Protein AF-N1JEG4-F1 (afdb_monomer)

Secondary structure (DSSP, 8-state):
----HHHHHHHHHHHHHTT-TTT--TTTEEEEEE--TTS-TT--EEEEEE-GGGTTSTT-S--BSSEEEEE-TTS-EEEEEE-PBP---TTTSGGGSHHHHHHH--SPPP-----SS--EEEEE-TTS-EEEEESS----STTPPPHHHHHHHHHHHH-

Mean predicted aligned error: 5.11 Å

Structure (mmCIF, N/CA/C/O backbone):
data_AF-N1JEG4-F1
#
_entry.id   AF-N1JEG4-F1
#
loop_
_atom_site.group_PDB
_atom_site.id
_atom_site.type_symbol
_atom_site.label_atom_id
_atom_site.label_alt_id
_atom_site.label_comp_id
_atom_site.label_asym_id
_atom_site.label_entity_id
_atom_site.label_seq_id
_atom_site.pdbx_PDB_ins_code
_atom_site.Cartn_x
_atom_site.Cartn_y
_atom_site.Cartn_z
_atom_site.occupancy
_atom_site.B_iso_or_equiv
_atom_site.auth_seq_id
_atom_site.auth_comp_id
_atom_site.auth_asym_id
_atom_site.auth_atom_id
_atom_site.pdbx_PDB_model_num
ATOM 1 N N . MET A 1 1 ? -13.070 -2.923 -12.403 1.00 66.94 1 MET A N 1
ATOM 2 C CA . MET A 1 1 ? -13.193 -1.460 -12.571 1.00 66.94 1 MET A CA 1
ATOM 3 C C . MET A 1 1 ? -11.862 -0.989 -13.122 1.00 66.94 1 MET A C 1
ATOM 5 O O . MET A 1 1 ? -10.851 -1.375 -12.554 1.00 66.94 1 MET A O 1
ATOM 9 N N . THR A 1 2 ? -11.846 -0.298 -14.258 1.00 85.56 2 THR A N 1
ATOM 10 C CA . THR A 1 2 ? -10.615 0.284 -14.815 1.00 85.56 2 THR A CA 1
ATOM 11 C C . THR A 1 2 ? -10.209 1.497 -13.988 1.00 85.56 2 THR A C 1
ATOM 13 O O . THR A 1 2 ? -11.079 2.177 -13.443 1.00 85.56 2 THR A O 1
ATOM 16 N N . GLU A 1 3 ? -8.911 1.768 -13.877 1.00 87.19 3 GLU A N 1
ATOM 17 C CA . GLU A 1 3 ? -8.443 2.981 -13.208 1.00 87.19 3 GLU A CA 1
ATOM 18 C C . GLU A 1 3 ? -8.956 4.228 -13.937 1.00 87.19 3 GLU A C 1
ATOM 20 O O . GLU A 1 3 ? -8.891 4.323 -15.163 1.00 87.19 3 GLU A O 1
ATOM 25 N N . ASN A 1 4 ? -9.478 5.189 -13.175 1.00 94.12 4 ASN A N 1
ATOM 26 C CA . ASN A 1 4 ? -9.863 6.488 -13.704 1.00 94.12 4 ASN A CA 1
ATOM 27 C C . ASN A 1 4 ? -8.639 7.411 -13.690 1.00 94.12 4 ASN A C 1
ATOM 29 O O . ASN A 1 4 ? -8.191 7.846 -12.627 1.00 94.12 4 ASN A O 1
ATOM 33 N N . THR A 1 5 ? -8.116 7.734 -14.871 1.00 92.25 5 THR A N 1
ATOM 34 C CA . THR A 1 5 ? -6.899 8.541 -15.033 1.00 92.25 5 THR A CA 1
ATOM 35 C C . THR A 1 5 ? -6.985 9.903 -14.338 1.00 92.25 5 THR A C 1
ATOM 37 O O . THR A 1 5 ? -5.987 10.375 -13.796 1.00 92.25 5 THR A O 1
ATOM 40 N N . ASP A 1 6 ? -8.159 10.541 -14.300 1.00 94.62 6 ASP A N 1
ATOM 41 C CA . ASP A 1 6 ? -8.324 11.844 -13.645 1.00 94.62 6 ASP A CA 1
ATOM 42 C C . ASP A 1 6 ? -8.262 11.727 -12.120 1.00 94.62 6 ASP A C 1
ATOM 44 O O . ASP A 1 6 ? -7.645 12.562 -11.454 1.00 94.62 6 ASP A O 1
ATOM 48 N N . GLU A 1 7 ? -8.846 10.670 -11.555 1.00 95.75 7 GLU A N 1
ATOM 49 C CA . GLU A 1 7 ? -8.778 10.392 -10.118 1.00 95.75 7 GLU A CA 1
ATOM 50 C C . GLU A 1 7 ? -7.355 10.039 -9.686 1.00 95.75 7 GLU A C 1
ATOM 52 O O . GLU A 1 7 ? -6.872 10.579 -8.689 1.00 95.75 7 GLU A O 1
ATOM 57 N N . VAL A 1 8 ? -6.654 9.203 -10.459 1.00 96.56 8 VAL A N 1
ATOM 58 C CA . VAL A 1 8 ? -5.262 8.823 -10.174 1.00 96.56 8 VAL A CA 1
ATOM 59 C C . VAL A 1 8 ? -4.332 10.029 -10.296 1.00 96.56 8 VAL A C 1
ATOM 61 O O . VAL A 1 8 ? -3.494 10.252 -9.421 1.00 96.56 8 VAL A O 1
ATOM 64 N N . ARG A 1 9 ? -4.528 10.885 -11.305 1.00 95.88 9 ARG A N 1
ATOM 65 C CA . ARG A 1 9 ? -3.789 12.149 -11.432 1.00 95.88 9 ARG A CA 1
ATOM 66 C C . ARG A 1 9 ? -4.055 13.083 -10.250 1.00 95.88 9 ARG A C 1
ATOM 68 O O . ARG A 1 9 ? -3.133 13.715 -9.737 1.00 95.88 9 ARG A O 1
ATOM 75 N N . ASN A 1 10 ? -5.304 13.187 -9.796 1.00 95.81 10 ASN A N 1
ATOM 76 C CA . ASN A 1 10 ? -5.648 13.986 -8.618 1.00 95.81 10 ASN A CA 1
ATOM 77 C C . ASN A 1 10 ? -5.039 13.407 -7.334 1.00 95.81 10 ASN A C 1
ATOM 79 O O . ASN A 1 10 ? -4.563 14.169 -6.491 1.00 95.81 10 ASN A O 1
ATOM 83 N N . LEU A 1 11 ? -5.000 12.081 -7.193 1.00 95.56 11 LEU A N 1
ATOM 84 C CA . LEU A 1 11 ? -4.297 11.406 -6.107 1.00 95.56 11 LEU A CA 1
ATOM 85 C C . LEU A 1 11 ? -2.799 11.729 -6.139 1.00 95.56 11 LEU A C 1
ATOM 87 O O . LEU A 1 11 ? -2.268 12.172 -5.124 1.00 95.56 11 LEU A O 1
ATOM 91 N N . ALA A 1 12 ? -2.144 11.574 -7.292 1.00 95.31 12 ALA A N 1
ATOM 92 C CA . ALA A 1 12 ? -0.729 11.891 -7.469 1.00 95.31 12 ALA A CA 1
ATOM 93 C C . ALA A 1 12 ? -0.433 13.346 -7.081 1.00 95.31 12 ALA A C 1
ATOM 95 O O . ALA A 1 12 ? 0.444 13.591 -6.259 1.00 95.31 12 ALA A O 1
ATOM 96 N N . LYS A 1 13 ? -1.239 14.311 -7.547 1.00 93.38 13 LYS A N 1
ATOM 97 C CA . LYS A 1 13 ? -1.122 15.722 -7.135 1.00 93.38 13 LYS A CA 1
ATOM 98 C C . LYS A 1 13 ? -1.240 15.909 -5.622 1.00 93.38 13 LYS A C 1
ATOM 100 O O . LYS A 1 13 ? -0.467 16.665 -5.043 1.00 93.38 13 LYS A O 1
ATOM 105 N N . ARG A 1 14 ? -2.198 15.241 -4.971 1.00 92.31 14 ARG A N 1
ATOM 106 C CA . ARG A 1 14 ? -2.386 15.332 -3.513 1.00 92.31 14 ARG A CA 1
ATOM 107 C C . ARG A 1 14 ? -1.231 14.699 -2.740 1.00 92.31 14 ARG A C 1
ATOM 109 O O . ARG A 1 14 ? -0.879 15.221 -1.690 1.00 92.31 14 ARG A O 1
ATOM 116 N N . LEU A 1 15 ? -0.658 13.604 -3.239 1.00 92.50 15 LEU A N 1
ATOM 117 C CA . LEU A 1 15 ? 0.531 12.970 -2.667 1.00 92.50 15 LEU A CA 1
ATOM 118 C C . LEU A 1 15 ? 1.758 13.871 -2.824 1.00 92.50 15 LEU A C 1
ATOM 120 O O . LEU A 1 15 ? 2.432 14.148 -1.838 1.00 92.50 15 LEU A O 1
ATOM 124 N N . GLU A 1 16 ? 1.997 14.417 -4.012 1.00 90.62 16 GLU A N 1
ATOM 125 C CA . GLU A 1 16 ? 3.093 15.359 -4.265 1.00 90.62 16 GLU A CA 1
ATOM 126 C C . GLU A 1 16 ? 2.962 16.639 -3.431 1.00 90.62 16 GLU A C 1
ATOM 128 O O . GLU A 1 16 ? 3.952 17.121 -2.891 1.00 90.62 16 GLU A O 1
ATOM 133 N N . ALA A 1 17 ? 1.744 17.144 -3.214 1.00 88.25 17 ALA A N 1
ATOM 134 C CA . ALA A 1 17 ? 1.514 18.290 -2.331 1.00 88.25 17 ALA A CA 1
ATOM 135 C C . ALA A 1 17 ? 1.933 18.027 -0.872 1.00 88.25 17 ALA A C 1
ATOM 137 O O . ALA A 1 17 ? 2.262 18.967 -0.155 1.00 88.25 17 ALA A O 1
ATOM 138 N N . THR A 1 18 ? 1.974 16.765 -0.420 1.00 83.56 18 THR A N 1
ATOM 139 C CA . THR A 1 18 ? 2.528 16.434 0.909 1.00 83.56 18 THR A CA 1
ATOM 140 C C . THR A 1 18 ? 4.049 16.585 0.984 1.00 83.56 18 THR A C 1
ATOM 142 O O . THR A 1 18 ? 4.597 16.593 2.083 1.00 83.56 18 THR A O 1
ATOM 145 N N . GLN A 1 19 ? 4.723 16.699 -0.166 1.00 82.50 19 GLN A N 1
ATOM 146 C CA . GLN A 1 19 ? 6.174 16.845 -0.287 1.00 82.50 19 GLN A CA 1
ATOM 147 C C . GLN A 1 19 ? 6.626 18.317 -0.411 1.00 82.50 19 GLN A C 1
ATOM 149 O O . GLN A 1 19 ? 7.825 18.582 -0.421 1.00 82.50 19 GLN A O 1
ATOM 154 N N . ASP A 1 20 ? 5.702 19.281 -0.523 1.00 75.69 20 ASP A N 1
ATOM 155 C CA . ASP A 1 20 ? 6.017 20.703 -0.743 1.00 75.69 20 ASP A CA 1
ATOM 156 C C . ASP A 1 20 ? 6.675 21.348 0.482 1.00 75.69 20 ASP A C 1
ATOM 158 O O . ASP A 1 20 ? 6.027 21.489 1.512 1.00 75.69 20 ASP A O 1
ATOM 162 N N . PHE A 1 21 ? 7.927 21.804 0.355 1.00 59.16 21 PHE A N 1
ATOM 163 C CA . PHE A 1 21 ? 8.771 22.379 1.414 1.00 59.16 21 PHE A CA 1
ATOM 164 C C . PHE A 1 21 ? 8.129 23.478 2.278 1.00 59.16 21 PHE A C 1
ATOM 166 O O . PHE A 1 21 ? 8.533 23.630 3.430 1.00 59.16 21 PHE A O 1
ATOM 173 N N . GLN A 1 22 ? 7.143 24.232 1.776 1.00 57.75 22 GLN A N 1
ATOM 174 C CA . GLN A 1 22 ? 6.442 25.252 2.579 1.00 57.75 22 GLN A CA 1
ATOM 175 C C . GLN A 1 22 ? 5.465 24.654 3.604 1.00 57.75 22 GLN A C 1
ATOM 177 O O . GLN A 1 22 ? 5.214 25.262 4.644 1.00 57.75 22 GLN A O 1
ATOM 182 N N . TYR A 1 23 ? 4.951 23.454 3.332 1.00 54.62 23 TYR A N 1
ATOM 183 C CA . TYR A 1 23 ? 4.044 22.685 4.193 1.00 54.62 23 TYR A CA 1
ATOM 184 C C . TYR A 1 23 ? 4.581 21.272 4.473 1.00 54.62 23 TYR A C 1
ATOM 186 O O . TYR A 1 23 ? 3.860 20.415 4.993 1.00 54.62 23 TYR A O 1
ATOM 194 N N . TYR A 1 24 ? 5.849 21.034 4.122 1.00 48.97 24 TYR A N 1
ATOM 195 C CA . TYR A 1 24 ? 6.510 19.745 4.184 1.00 48.97 24 TYR A CA 1
ATOM 196 C C . TYR A 1 24 ? 6.720 19.414 5.637 1.00 48.97 24 TYR A C 1
ATOM 198 O O . TYR A 1 24 ? 7.634 19.910 6.296 1.00 48.97 24 TYR A O 1
ATOM 206 N N . ASN A 1 25 ? 5.848 18.552 6.130 1.00 56.09 25 ASN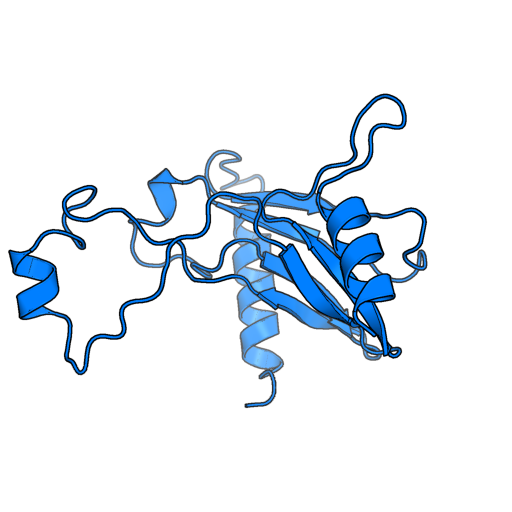 A N 1
ATOM 207 C CA . ASN A 1 25 ? 6.136 17.817 7.327 1.00 56.09 25 ASN A CA 1
ATOM 208 C C . ASN A 1 25 ? 6.571 16.410 6.892 1.00 56.09 25 ASN A C 1
ATOM 210 O O . ASN A 1 25 ? 5.696 15.609 6.547 1.00 56.09 25 ASN A O 1
ATOM 214 N N . PRO A 1 26 ? 7.882 16.090 6.888 1.00 52.56 26 PRO A N 1
ATOM 215 C CA . PRO A 1 26 ? 8.367 14.736 6.607 1.00 52.56 26 PRO A CA 1
ATOM 216 C C . PRO A 1 26 ? 7.778 13.702 7.576 1.00 52.56 26 PRO A C 1
ATOM 218 O O . PRO A 1 26 ? 7.792 12.508 7.281 1.00 52.56 26 PRO A O 1
ATOM 221 N N . ASP A 1 27 ? 7.196 14.146 8.697 1.00 56.50 27 ASP A N 1
ATOM 222 C CA . ASP A 1 27 ? 6.441 13.273 9.582 1.00 56.50 27 ASP A CA 1
ATOM 223 C C . ASP A 1 27 ? 5.103 12.808 8.987 1.00 56.50 27 ASP A C 1
ATOM 225 O O . ASP A 1 27 ? 4.527 11.843 9.472 1.00 56.50 27 ASP A O 1
ATOM 229 N N . ASN A 1 28 ? 4.569 13.438 7.942 1.00 76.31 28 ASN A N 1
ATOM 230 C CA . ASN A 1 28 ? 3.229 13.115 7.449 1.00 76.31 28 ASN A CA 1
ATOM 231 C C . ASN A 1 28 ? 3.241 11.987 6.414 1.00 76.31 28 ASN A C 1
ATOM 233 O O . ASN A 1 28 ? 2.510 11.009 6.579 1.00 76.31 28 ASN A O 1
ATOM 237 N N . CYS A 1 29 ? 4.044 12.117 5.353 1.00 86.44 29 CYS A N 1
ATOM 238 C CA . CYS A 1 29 ? 4.066 11.195 4.216 1.00 86.44 29 CYS A CA 1
ATOM 239 C C . CYS A 1 29 ? 5.477 11.072 3.631 1.00 86.44 29 CYS A C 1
ATOM 241 O O . CYS A 1 29 ? 6.064 12.053 3.181 1.00 86.44 29 CYS A O 1
ATOM 243 N N . MET A 1 30 ? 6.006 9.855 3.612 1.00 88.56 30 MET A N 1
ATOM 244 C CA . MET A 1 30 ? 7.299 9.512 3.041 1.00 88.56 30 MET A CA 1
ATOM 245 C C . MET A 1 30 ? 7.127 9.060 1.590 1.00 88.56 30 MET A C 1
ATOM 247 O O . MET A 1 30 ? 6.350 8.138 1.320 1.00 88.56 30 MET A O 1
ATOM 251 N N . ARG A 1 31 ? 7.901 9.669 0.686 1.00 92.06 31 ARG A N 1
ATOM 252 C CA . ARG A 1 31 ? 8.126 9.178 -0.677 1.00 92.06 31 ARG A CA 1
ATOM 253 C C . ARG A 1 31 ? 9.516 8.558 -0.779 1.00 92.06 31 ARG A C 1
ATOM 255 O O . ARG A 1 31 ? 10.504 9.177 -0.391 1.00 92.06 31 ARG A O 1
ATOM 262 N N . THR A 1 32 ? 9.610 7.360 -1.338 1.00 91.12 32 THR A N 1
ATOM 263 C CA . THR A 1 32 ? 10.889 6.687 -1.599 1.00 91.12 32 THR A CA 1
ATOM 264 C C . THR A 1 32 ? 10.906 6.157 -3.021 1.00 91.12 32 THR A C 1
ATOM 266 O O . THR A 1 32 ? 9.965 5.487 -3.440 1.00 91.12 32 THR A O 1
ATOM 269 N N . ASP A 1 33 ? 11.972 6.433 -3.769 1.00 91.12 33 ASP A N 1
ATOM 270 C CA . ASP A 1 33 ? 12.146 5.840 -5.093 1.00 91.12 33 ASP A CA 1
ATOM 271 C C . ASP A 1 33 ? 12.339 4.331 -4.955 1.00 91.12 33 ASP A C 1
ATOM 273 O O . ASP A 1 33 ? 13.246 3.855 -4.268 1.00 91.12 33 ASP A O 1
ATOM 277 N N . TYR A 1 34 ? 11.477 3.572 -5.620 1.00 90.19 34 TYR A N 1
ATOM 278 C CA . TYR A 1 34 ? 11.551 2.125 -5.648 1.00 90.19 34 TYR A CA 1
ATOM 279 C C . TYR A 1 34 ? 12.367 1.684 -6.862 1.00 90.19 34 TYR A C 1
ATOM 281 O O . TYR A 1 34 ? 12.020 1.976 -8.006 1.00 90.19 34 TYR A O 1
ATOM 289 N N . ARG A 1 35 ? 13.464 0.966 -6.612 1.00 84.50 35 ARG A N 1
ATOM 290 C CA . ARG A 1 35 ? 14.328 0.395 -7.651 1.00 84.50 35 ARG A CA 1
ATOM 291 C C . ARG A 1 35 ? 14.661 -1.049 -7.313 1.00 84.50 35 ARG A C 1
ATOM 293 O O . ARG A 1 35 ? 14.922 -1.359 -6.155 1.00 84.50 35 ARG A O 1
ATOM 300 N N . ARG A 1 36 ? 14.720 -1.909 -8.331 1.00 78.88 36 ARG A N 1
ATOM 301 C CA . ARG A 1 36 ? 15.249 -3.277 -8.230 1.00 78.88 36 ARG A CA 1
ATOM 302 C C . ARG A 1 36 ? 16.160 -3.588 -9.405 1.00 78.88 36 ARG A C 1
ATOM 304 O O . ARG A 1 36 ? 15.938 -3.092 -10.500 1.00 78.88 36 ARG A O 1
ATOM 311 N N . LYS A 1 37 ? 17.143 -4.468 -9.184 1.00 74.56 37 LYS A N 1
ATOM 312 C CA . LYS A 1 37 ? 18.114 -4.885 -10.213 1.00 74.56 37 LYS A CA 1
ATOM 313 C C . LYS A 1 37 ? 17.450 -5.475 -11.467 1.00 74.56 37 LYS A C 1
ATOM 315 O O . LYS A 1 37 ? 17.964 -5.285 -12.559 1.00 74.56 37 LYS A O 1
ATOM 320 N N . LYS A 1 38 ? 16.331 -6.194 -11.305 1.00 77.88 38 LYS A N 1
ATOM 321 C CA . LYS A 1 38 ? 15.579 -6.819 -12.409 1.00 77.88 38 LYS A CA 1
ATOM 322 C C . LYS A 1 38 ? 14.578 -5.877 -13.096 1.00 77.88 38 LYS A C 1
ATOM 324 O O . LYS A 1 38 ? 14.043 -6.243 -14.135 1.00 77.88 38 LYS A O 1
ATOM 329 N N . LEU A 1 39 ? 14.292 -4.704 -12.523 1.00 85.12 39 LEU A N 1
ATOM 330 C CA . LEU A 1 39 ? 13.307 -3.775 -13.075 1.00 85.12 39 LEU A CA 1
ATOM 331 C C . LEU A 1 39 ? 13.977 -2.892 -14.145 1.00 85.12 39 LEU A C 1
ATOM 333 O O . LEU A 1 39 ? 14.992 -2.266 -13.832 1.00 85.12 39 LEU A O 1
ATOM 337 N N . PRO A 1 40 ? 13.437 -2.803 -15.376 1.00 85.12 40 PRO A N 1
ATOM 338 C CA . PRO A 1 40 ? 13.988 -1.918 -16.401 1.00 85.12 40 PRO A CA 1
ATOM 339 C C . PRO A 1 40 ? 14.083 -0.457 -15.934 1.00 85.12 40 PRO A C 1
ATOM 341 O O . PRO A 1 40 ? 13.159 0.064 -15.312 1.00 85.12 40 PRO A O 1
ATOM 344 N N . GLU A 1 41 ? 15.173 0.236 -16.283 1.00 83.19 41 GLU A N 1
ATOM 345 C CA . GLU A 1 41 ? 15.457 1.599 -15.788 1.00 83.19 41 GLU A CA 1
ATOM 346 C C . GLU A 1 41 ? 14.407 2.652 -16.176 1.00 83.19 41 GLU A C 1
ATOM 348 O O . GLU A 1 41 ? 14.300 3.695 -15.528 1.00 83.19 41 GLU A O 1
ATOM 353 N N . HIS A 1 42 ? 13.633 2.401 -17.235 1.00 85.62 42 HIS A N 1
ATOM 354 C CA . HIS A 1 42 ? 12.588 3.318 -17.681 1.00 85.62 42 HIS A CA 1
ATOM 355 C C . HIS A 1 42 ? 11.363 3.319 -16.749 1.00 85.62 42 HIS A C 1
ATOM 357 O O . HIS A 1 42 ? 10.603 4.290 -16.752 1.00 85.62 42 HIS A O 1
ATOM 363 N N . PHE A 1 43 ? 11.194 2.293 -15.906 1.00 90.75 43 PHE A N 1
ATOM 364 C CA . PHE A 1 43 ? 10.164 2.282 -14.874 1.00 90.75 43 PHE A CA 1
ATOM 365 C C . PHE A 1 43 ? 10.587 3.126 -13.677 1.00 90.75 43 PHE A C 1
ATOM 367 O O . PHE A 1 43 ? 11.405 2.730 -12.846 1.00 90.75 43 PHE A O 1
ATOM 374 N N . LYS A 1 44 ? 9.972 4.302 -13.562 1.00 92.00 44 LYS A N 1
ATOM 375 C CA . LYS A 1 44 ? 10.086 5.158 -12.381 1.00 92.00 44 LYS A CA 1
ATOM 376 C C . LYS A 1 44 ? 8.914 4.871 -11.456 1.00 92.00 44 LYS A C 1
ATOM 378 O O . LYS A 1 44 ? 7.789 5.272 -11.745 1.00 92.00 44 LYS A O 1
A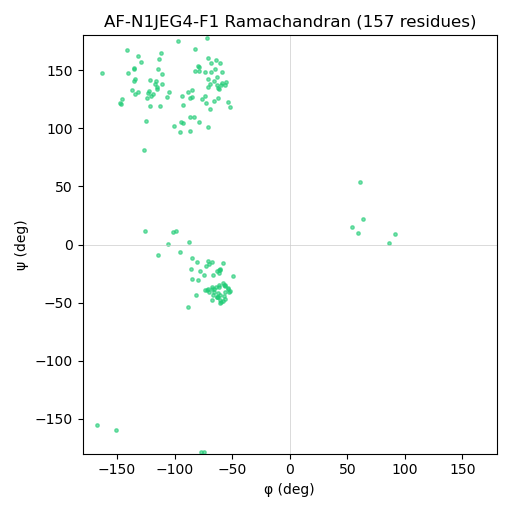TOM 383 N N . ILE A 1 45 ? 9.189 4.161 -10.366 1.00 94.88 45 ILE A N 1
ATOM 384 C CA . ILE A 1 45 ? 8.188 3.784 -9.369 1.00 94.88 45 ILE A CA 1
ATOM 385 C C . ILE A 1 45 ? 8.535 4.463 -8.047 1.00 94.88 45 ILE A C 1
ATOM 387 O O . ILE A 1 45 ? 9.689 4.461 -7.620 1.00 94.88 45 ILE A O 1
ATOM 391 N N . SER A 1 46 ? 7.532 5.023 -7.384 1.00 94.81 46 SER A N 1
ATOM 392 C CA . SER A 1 46 ? 7.668 5.646 -6.070 1.00 94.81 46 SER A CA 1
ATOM 393 C C . S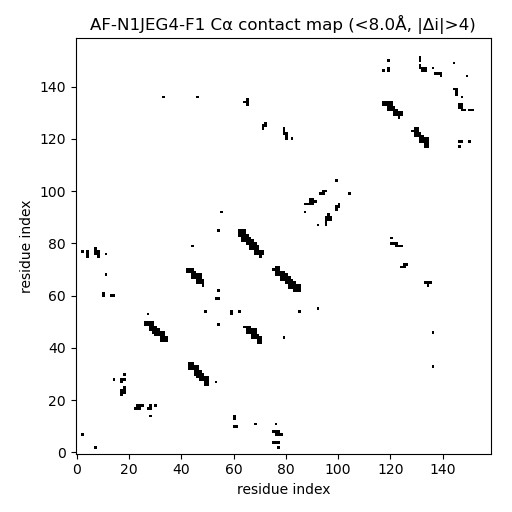ER A 1 46 ? 6.788 4.929 -5.057 1.00 94.81 46 SER A C 1
ATOM 395 O O . SER A 1 46 ? 5.593 4.729 -5.276 1.00 94.81 46 SER A O 1
ATOM 397 N N . TYR A 1 47 ? 7.389 4.564 -3.932 1.00 94.75 47 TYR A N 1
ATOM 398 C CA . TYR A 1 47 ? 6.716 4.059 -2.746 1.00 94.75 47 TYR A CA 1
ATOM 399 C C . TYR A 1 47 ? 6.235 5.220 -1.876 1.00 94.75 47 TYR A C 1
ATOM 401 O O . TYR A 1 47 ? 7.000 6.144 -1.595 1.00 94.75 47 TYR A O 1
ATOM 409 N N . TRP A 1 48 ? 4.985 5.140 -1.427 1.00 94.06 48 TRP A N 1
ATOM 410 C CA . TRP A 1 48 ? 4.338 6.144 -0.591 1.00 94.06 48 TRP A CA 1
ATOM 411 C C . TRP A 1 48 ? 3.858 5.528 0.721 1.00 94.06 48 TRP A C 1
ATOM 413 O O . TRP A 1 48 ? 3.195 4.486 0.735 1.00 94.06 48 TRP A O 1
ATOM 423 N N . LYS A 1 49 ? 4.169 6.193 1.837 1.00 91.06 49 LYS A N 1
ATOM 424 C CA . LYS A 1 49 ? 3.757 5.767 3.177 1.00 91.06 49 LYS A CA 1
ATOM 425 C C . LYS A 1 49 ? 3.476 6.962 4.081 1.00 91.06 49 LYS A C 1
ATOM 427 O O . LYS A 1 49 ? 4.374 7.751 4.347 1.00 91.06 49 LYS A O 1
ATOM 432 N N . PHE A 1 50 ? 2.286 7.013 4.673 1.00 90.81 50 PHE A N 1
ATOM 433 C CA . PHE A 1 50 ? 2.018 7.896 5.813 1.00 90.81 50 PHE A CA 1
ATOM 434 C C . PHE A 1 50 ? 2.553 7.292 7.119 1.00 90.81 50 PHE A C 1
ATOM 436 O O . PHE A 1 50 ? 2.636 6.065 7.243 1.00 90.81 50 PHE A O 1
ATOM 443 N N . GLN A 1 51 ? 2.892 8.117 8.116 1.00 87.75 51 GLN A N 1
ATOM 444 C CA . GLN A 1 51 ? 3.148 7.583 9.462 1.00 87.75 51 GLN A CA 1
ATOM 445 C C . GLN A 1 51 ? 1.875 6.940 10.031 1.00 87.75 51 GLN A C 1
ATOM 447 O O . GLN A 1 51 ? 0.770 7.449 9.839 1.00 87.75 51 GLN A O 1
ATOM 452 N N . ASP A 1 52 ? 2.041 5.847 10.779 1.00 87.69 52 ASP A N 1
ATOM 453 C CA . ASP A 1 52 ? 0.943 5.009 11.276 1.00 87.69 52 ASP A CA 1
ATOM 454 C C . ASP A 1 52 ? -0.154 5.810 12.006 1.00 87.69 52 ASP A C 1
ATOM 456 O O . ASP A 1 52 ? -1.341 5.603 11.754 1.00 87.69 52 ASP A O 1
ATOM 460 N N . LYS A 1 53 ? 0.238 6.807 12.814 1.00 86.25 53 LYS A N 1
ATOM 461 C CA . LYS A 1 53 ? -0.679 7.693 13.554 1.00 86.25 53 LYS A CA 1
ATOM 462 C C . LYS A 1 53 ? -1.623 8.519 12.674 1.00 86.25 53 LYS A C 1
ATOM 464 O O . LYS A 1 53 ? -2.624 9.007 13.181 1.00 86.25 53 LYS A O 1
ATOM 469 N N . PHE A 1 54 ? -1.316 8.730 11.392 1.00 88.69 54 PHE A N 1
ATOM 470 C CA . PHE A 1 54 ? -2.162 9.531 10.501 1.00 88.69 54 PHE A CA 1
ATOM 471 C C . PHE A 1 54 ? -3.278 8.720 9.849 1.00 88.69 54 PHE A C 1
ATOM 473 O O . PHE A 1 54 ? -4.282 9.311 9.463 1.00 88.69 54 PHE A O 1
ATOM 480 N N . TYR A 1 55 ? -3.171 7.390 9.769 1.00 90.75 55 TYR A N 1
ATOM 481 C CA . TYR A 1 55 ? -4.218 6.564 9.152 1.00 90.75 55 TYR A CA 1
ATOM 482 C C . TYR A 1 55 ? -5.531 6.542 9.947 1.00 90.75 55 TYR A C 1
ATOM 484 O O . TYR A 1 55 ? -6.561 6.166 9.397 1.00 90.75 55 TYR A O 1
ATOM 492 N N . GLN A 1 56 ? -5.524 6.981 11.209 1.00 88.56 56 GLN A N 1
ATOM 493 C CA . GLN A 1 56 ? -6.748 7.181 11.992 1.00 88.56 56 GLN A CA 1
ATOM 494 C C . GLN A 1 56 ? -7.454 8.517 11.676 1.00 88.56 56 GLN A C 1
ATOM 496 O O . GLN A 1 56 ? -8.612 8.707 12.053 1.00 88.56 56 GLN A O 1
ATOM 501 N N . ASN A 1 57 ? -6.768 9.454 11.008 1.00 86.44 57 ASN A N 1
ATOM 502 C CA . ASN A 1 57 ? -7.300 10.779 10.705 1.00 86.44 57 ASN A CA 1
ATOM 503 C C . ASN A 1 57 ? -8.185 10.732 9.462 1.00 86.44 57 ASN A C 1
ATOM 505 O O . ASN A 1 57 ? -7.934 9.969 8.532 1.00 86.44 57 ASN A O 1
ATOM 509 N N . LEU A 1 58 ? -9.191 11.600 9.406 1.00 82.44 58 LEU A N 1
ATOM 510 C CA . LEU A 1 58 ? -10.006 11.795 8.208 1.00 82.44 58 LEU A CA 1
ATOM 511 C C . LEU A 1 58 ? -9.274 12.677 7.183 1.00 82.44 58 LEU A C 1
ATOM 513 O O . LEU A 1 58 ? -8.517 13.572 7.551 1.00 82.44 58 LEU A O 1
ATOM 517 N N . GLY A 1 59 ? -9.541 12.452 5.894 1.00 84.88 59 GLY A N 1
ATOM 518 C CA . GLY A 1 59 ? -9.102 13.336 4.810 1.00 84.88 59 GLY A CA 1
ATOM 519 C C . GLY A 1 59 ? -7.755 12.999 4.167 1.00 84.88 59 GLY A C 1
ATOM 520 O O . GLY A 1 59 ? -7.283 13.783 3.338 1.00 84.88 59 GLY A O 1
ATOM 521 N N . LEU A 1 60 ? -7.149 11.844 4.475 1.00 89.50 60 LEU A N 1
ATOM 522 C CA . LEU A 1 60 ? -5.950 11.413 3.751 1.00 89.50 60 LEU A CA 1
ATOM 523 C C . LEU A 1 60 ? -6.240 11.276 2.244 1.00 89.50 60 LEU A C 1
ATOM 525 O O . LEU A 1 60 ? -7.363 10.940 1.853 1.00 89.50 60 LEU A O 1
ATOM 529 N N . PRO A 1 61 ? -5.241 11.523 1.375 1.00 92.19 61 PRO A N 1
ATOM 530 C CA . PRO A 1 61 ? -5.357 11.234 -0.051 1.00 92.19 61 PRO A CA 1
ATOM 531 C C . PRO A 1 61 ? -5.758 9.791 -0.326 1.00 92.19 61 PRO A C 1
ATOM 533 O O . PRO A 1 61 ? -6.556 9.532 -1.223 1.00 92.19 61 PRO A O 1
ATOM 536 N N . ILE A 1 62 ? -5.225 8.875 0.478 1.00 94.19 62 ILE A N 1
ATOM 537 C CA . ILE A 1 62 ? -5.426 7.440 0.367 1.00 94.19 62 ILE A CA 1
ATOM 538 C C . ILE A 1 62 ? -5.019 6.772 1.686 1.00 94.19 62 ILE A C 1
ATOM 540 O O . ILE A 1 62 ? -4.110 7.241 2.367 1.00 94.19 62 ILE A O 1
ATOM 544 N N . TYR A 1 63 ? -5.693 5.677 2.036 1.00 9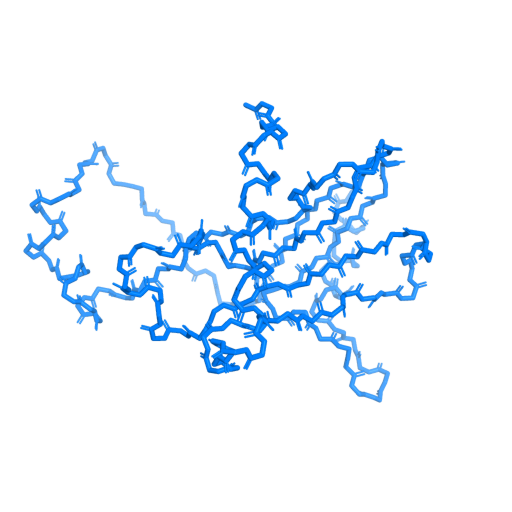4.69 63 TYR A N 1
ATOM 545 C CA . TYR A 1 63 ? -5.424 4.899 3.255 1.00 94.69 63 TYR A CA 1
ATOM 546 C C . TYR A 1 63 ? -4.700 3.576 2.968 1.00 94.69 63 TYR A C 1
ATOM 548 O O . TYR A 1 63 ? -4.442 2.811 3.894 1.00 94.69 63 TYR A O 1
ATOM 556 N N . ALA A 1 64 ? -4.402 3.296 1.694 1.00 95.12 64 ALA A N 1
ATOM 557 C CA . ALA A 1 64 ? -3.784 2.060 1.228 1.00 95.12 64 ALA A CA 1
ATOM 558 C C . ALA A 1 64 ? -2.323 1.946 1.676 1.00 95.12 64 ALA A C 1
ATOM 560 O O . ALA A 1 64 ? -1.565 2.915 1.599 1.00 95.12 64 ALA A O 1
ATOM 561 N N . TYR A 1 65 ? -1.933 0.746 2.102 1.00 90.31 65 TYR A N 1
ATOM 562 C CA . TYR A 1 65 ? -0.589 0.450 2.567 1.00 90.31 65 TYR A CA 1
ATOM 563 C C . TYR A 1 65 ? -0.169 -1.000 2.246 1.00 90.31 65 TYR A C 1
ATOM 565 O O . TYR A 1 65 ? -0.822 -1.933 2.721 1.00 90.31 65 TYR A O 1
ATOM 573 N N . PRO A 1 66 ? 0.926 -1.230 1.491 1.00 93.25 66 PRO A N 1
ATOM 574 C CA . PRO A 1 66 ? 1.767 -0.240 0.805 1.00 93.25 66 PRO A CA 1
ATOM 575 C C . PRO A 1 66 ? 1.066 0.401 -0.407 1.00 93.25 66 PRO A C 1
ATOM 577 O O . PRO A 1 66 ? 0.123 -0.168 -0.953 1.00 93.25 66 PRO A O 1
ATOM 580 N N . LEU A 1 67 ? 1.548 1.565 -0.849 1.00 96.44 67 LEU A N 1
ATOM 581 C CA . LEU A 1 67 ? 1.139 2.195 -2.107 1.00 96.44 67 LEU A CA 1
ATOM 582 C C . LEU A 1 67 ? 2.367 2.442 -2.982 1.00 96.44 67 LEU A C 1
ATOM 584 O O . LEU A 1 67 ? 3.319 3.083 -2.535 1.00 96.44 67 LEU A O 1
ATOM 588 N N . LEU A 1 68 ? 2.343 1.951 -4.221 1.00 96.50 68 LEU A N 1
ATOM 589 C CA . LEU A 1 68 ? 3.351 2.268 -5.227 1.00 96.50 68 LEU A CA 1
ATOM 590 C C . LEU A 1 68 ? 2.681 2.930 -6.427 1.00 96.50 68 LEU A C 1
ATOM 592 O O . LEU A 1 68 ? 1.727 2.397 -6.992 1.00 96.50 68 LEU A O 1
ATOM 596 N N . MET A 1 69 ? 3.217 4.084 -6.809 1.00 96.88 69 MET A N 1
ATOM 597 C CA . MET A 1 69 ? 2.777 4.873 -7.955 1.00 96.88 69 MET A CA 1
ATOM 598 C C . MET A 1 69 ? 3.849 4.832 -9.038 1.00 96.88 69 MET A C 1
ATOM 600 O O . MET A 1 69 ? 5.041 4.799 -8.730 1.00 96.88 69 MET A O 1
ATOM 604 N N . GLY A 1 70 ? 3.432 4.873 -10.293 1.00 95.62 70 GLY A N 1
ATOM 605 C CA . GLY A 1 70 ? 4.321 4.905 -11.445 1.00 95.62 70 GLY A CA 1
ATOM 606 C C . GLY A 1 70 ? 3.681 5.635 -12.615 1.00 95.62 70 GLY A C 1
ATOM 607 O O . GLY A 1 70 ? 2.753 6.430 -12.439 1.00 95.62 70 GLY A O 1
ATOM 608 N N . LYS A 1 71 ? 4.201 5.359 -13.809 1.00 95.00 71 LYS A N 1
ATOM 609 C CA . LYS A 1 71 ? 3.685 5.882 -15.071 1.00 95.00 71 LYS A CA 1
ATOM 610 C C . LYS A 1 71 ? 3.297 4.742 -16.005 1.00 95.00 71 LYS A C 1
ATOM 612 O O . LYS A 1 71 ? 4.012 3.740 -16.054 1.00 95.00 71 LYS A O 1
ATOM 617 N N . ASP A 1 72 ? 2.200 4.922 -16.733 1.00 93.19 72 ASP A N 1
ATOM 618 C CA . ASP A 1 72 ? 1.793 4.021 -17.815 1.00 93.19 72 ASP A CA 1
ATOM 619 C C . ASP A 1 72 ? 2.624 4.247 -19.101 1.00 93.19 72 ASP A C 1
ATOM 621 O O . ASP A 1 72 ? 3.524 5.095 -19.145 1.00 93.19 72 ASP A O 1
ATOM 625 N N . GLU A 1 73 ? 2.308 3.501 -20.163 1.00 93.31 73 GLU A N 1
ATOM 626 C CA . GLU A 1 73 ? 2.948 3.621 -21.484 1.00 93.31 73 GLU A CA 1
ATOM 627 C C . GLU A 1 73 ? 2.768 5.011 -22.134 1.00 93.31 73 GLU A C 1
ATOM 629 O O . GLU A 1 73 ? 3.568 5.422 -22.976 1.00 93.31 73 GLU A O 1
ATOM 634 N N . PHE A 1 74 ? 1.751 5.768 -21.710 1.00 93.75 74 PHE A N 1
ATOM 635 C CA . PHE A 1 74 ? 1.416 7.111 -22.190 1.00 93.75 74 PHE A CA 1
ATOM 636 C C . PHE A 1 74 ? 1.876 8.219 -21.229 1.00 93.75 74 PHE A C 1
ATOM 638 O O . PHE A 1 74 ? 1.520 9.387 -21.410 1.00 93.75 74 PHE A O 1
ATOM 645 N N . ASN A 1 75 ? 2.686 7.881 -20.219 1.00 92.69 75 ASN A N 1
ATOM 646 C CA . ASN A 1 75 ? 3.193 8.788 -19.190 1.00 92.69 75 ASN A CA 1
ATOM 647 C C . ASN A 1 75 ? 2.105 9.408 -18.275 1.00 92.69 75 ASN A C 1
ATOM 649 O O . ASN A 1 75 ? 2.332 10.440 -17.625 1.00 92.69 75 ASN A O 1
ATOM 653 N N . ASN A 1 76 ? 0.932 8.780 -18.165 1.00 94.94 76 ASN A N 1
ATOM 654 C CA . ASN A 1 76 ? -0.073 9.117 -17.155 1.00 94.94 76 ASN A CA 1
ATOM 655 C C . ASN A 1 76 ? 0.287 8.514 -15.794 1.00 94.94 76 ASN A C 1
ATOM 657 O O . ASN A 1 76 ? 0.952 7.487 -15.718 1.00 94.94 76 ASN A O 1
ATOM 661 N N . ASP A 1 77 ? -0.160 9.153 -14.708 1.00 96.50 77 ASP A N 1
ATOM 662 C CA . ASP A 1 77 ? -0.039 8.589 -13.359 1.00 96.50 77 ASP A CA 1
ATOM 663 C C . ASP A 1 77 ? -0.833 7.284 -13.240 1.00 96.50 77 ASP A C 1
ATOM 665 O O . ASP A 1 77 ? -1.995 7.230 -13.644 1.00 96.50 77 ASP A O 1
ATOM 669 N N . GLN A 1 78 ? -0.213 6.265 -12.645 1.00 96.50 78 GLN A N 1
ATOM 670 C CA . GLN A 1 78 ? -0.797 4.936 -12.468 1.00 96.50 78 GLN A CA 1
ATOM 671 C C . GLN A 1 78 ? -0.546 4.409 -11.051 1.00 96.50 78 GLN A C 1
ATOM 673 O O . GLN A 1 78 ? 0.555 4.586 -10.514 1.00 96.50 78 GLN A O 1
ATOM 678 N N . ILE A 1 79 ? -1.531 3.732 -10.448 1.00 97.06 79 ILE A N 1
ATOM 679 C CA . ILE A 1 79 ? -1.300 2.951 -9.230 1.00 97.06 79 ILE A CA 1
ATOM 680 C C . ILE A 1 79 ? -0.762 1.583 -9.648 1.00 97.06 79 ILE A C 1
ATOM 682 O O . ILE A 1 79 ? -1.481 0.750 -10.186 1.00 97.06 79 ILE A O 1
ATOM 686 N N . ILE A 1 80 ? 0.513 1.335 -9.365 1.00 96.12 80 ILE A N 1
ATOM 687 C CA . ILE A 1 80 ? 1.166 0.069 -9.711 1.00 96.12 80 ILE A CA 1
ATOM 688 C C . ILE A 1 80 ? 0.842 -1.003 -8.671 1.00 96.12 80 ILE A C 1
ATOM 690 O O . ILE A 1 80 ? 0.515 -2.138 -9.002 1.00 96.12 80 ILE A O 1
ATOM 694 N N . VAL A 1 81 ? 0.901 -0.637 -7.389 1.00 96.62 81 VAL A N 1
ATOM 695 C CA . VAL A 1 81 ? 0.541 -1.529 -6.283 1.00 96.62 81 VAL A CA 1
ATOM 696 C C . VAL A 1 81 ? -0.334 -0.779 -5.300 1.00 96.62 81 VAL A C 1
ATOM 698 O O . VAL A 1 81 ? 0.038 0.289 -4.813 1.00 96.62 81 VAL A O 1
ATOM 701 N N . ARG A 1 82 ? -1.466 -1.388 -4.942 1.00 96.50 82 ARG A N 1
ATOM 702 C CA . ARG A 1 82 ? -2.362 -0.910 -3.889 1.00 96.50 82 ARG A CA 1
ATOM 703 C C . ARG A 1 82 ? -2.586 -2.005 -2.855 1.00 96.50 82 ARG A C 1
ATOM 705 O O . ARG A 1 82 ? -3.320 -2.956 -3.106 1.00 96.50 82 ARG A O 1
ATOM 712 N N . GLY A 1 83 ? -1.979 -1.854 -1.685 1.00 96.12 83 GLY A N 1
ATOM 713 C CA . GLY A 1 83 ? -2.290 -2.681 -0.526 1.00 96.12 83 GLY A CA 1
ATOM 714 C C . GLY A 1 83 ? -3.651 -2.358 0.085 1.00 96.12 83 GLY A C 1
ATOM 715 O O . GLY A 1 83 ? -4.361 -1.443 -0.343 1.00 96.12 83 GLY A O 1
ATOM 716 N N . TYR A 1 84 ? -4.009 -3.112 1.121 1.00 95.94 84 TYR A N 1
ATOM 717 C CA . TYR A 1 84 ? -5.217 -2.853 1.897 1.00 95.94 84 TYR A CA 1
ATOM 718 C C . TYR A 1 84 ? -5.173 -1.472 2.540 1.00 95.94 84 TYR A C 1
ATOM 720 O O . TYR A 1 84 ? -4.101 -0.922 2.800 1.00 95.94 84 TYR A O 1
ATOM 728 N N . ASN A 1 85 ? -6.346 -0.925 2.852 1.00 95.56 85 ASN A N 1
ATOM 729 C CA . ASN A 1 85 ? -6.381 0.207 3.765 1.00 95.56 85 ASN A CA 1
ATOM 730 C C . ASN A 1 85 ? -5.761 -0.218 5.103 1.00 95.56 85 ASN A C 1
ATOM 732 O O . ASN A 1 85 ? -6.024 -1.330 5.568 1.00 95.56 85 ASN A O 1
ATOM 736 N N . LYS A 1 86 ? -4.956 0.651 5.726 1.00 93.19 86 LYS A N 1
ATOM 737 C CA . LYS A 1 86 ? -4.444 0.407 7.079 1.00 93.19 86 LYS A CA 1
ATOM 738 C C . LYS A 1 86 ? -5.630 0.126 8.004 1.00 93.19 86 LYS A C 1
ATOM 740 O O . LYS A 1 86 ? -6.546 0.936 8.122 1.00 93.19 86 LYS A O 1
ATOM 745 N N . PHE A 1 87 ? -5.587 -1.036 8.636 1.00 93.56 87 PHE A N 1
ATOM 746 C CA . PHE A 1 87 ? -6.522 -1.457 9.665 1.00 93.56 87 PHE A CA 1
ATOM 747 C C . PHE A 1 87 ? -5.800 -1.542 11.008 1.00 93.56 87 PHE A C 1
ATOM 749 O O . PHE A 1 87 ? -4.565 -1.533 11.075 1.00 93.56 87 PHE A O 1
ATOM 756 N N . PHE A 1 88 ? -6.602 -1.601 12.060 1.00 94.00 88 PHE A N 1
ATOM 757 C CA . PHE A 1 88 ? -6.175 -1.580 13.449 1.00 94.00 88 PHE A CA 1
ATOM 758 C C . PHE A 1 88 ? -6.832 -2.748 14.176 1.00 94.00 88 PHE A C 1
ATOM 760 O O . PHE A 1 88 ? -7.865 -3.263 13.732 1.00 94.00 88 PHE A O 1
ATOM 767 N N . HIS A 1 89 ? -6.238 -3.170 15.281 1.00 95.31 89 HIS A N 1
ATOM 768 C CA . HIS A 1 89 ? -6.834 -4.161 16.157 1.00 95.31 89 HIS A CA 1
ATOM 769 C C . HIS A 1 89 ? -8.137 -3.630 16.777 1.00 95.31 89 HIS A C 1
ATOM 771 O O . HIS A 1 89 ? -8.394 -2.419 16.837 1.00 95.31 89 HIS A O 1
ATOM 777 N N . ALA A 1 90 ? -8.983 -4.559 17.228 1.00 95.12 90 ALA A N 1
ATOM 778 C CA . ALA A 1 90 ? -10.174 -4.216 17.995 1.00 95.12 90 ALA A CA 1
ATOM 779 C C . ALA A 1 90 ? -9.779 -3.394 19.231 1.00 95.12 90 ALA A C 1
ATOM 781 O O . ALA A 1 90 ? -8.779 -3.696 19.880 1.00 95.12 90 ALA A O 1
ATOM 782 N N . ASP A 1 91 ? -10.548 -2.343 19.509 1.00 95.50 91 ASP A N 1
ATOM 783 C CA . ASP A 1 91 ? -10.329 -1.402 20.616 1.00 95.50 91 ASP A CA 1
ATOM 784 C C . ASP A 1 91 ? -8.970 -0.653 20.602 1.00 95.50 91 ASP A C 1
ATOM 786 O O . ASP A 1 91 ? -8.651 0.050 21.560 1.00 95.50 91 ASP A O 1
ATOM 790 N N . GLU A 1 92 ? -8.180 -0.731 19.520 1.00 94.69 92 GLU A N 1
ATOM 791 C CA . GLU A 1 92 ? -6.925 0.032 19.376 1.00 94.69 92 GLU A CA 1
ATOM 792 C C . GLU A 1 92 ? -7.186 1.532 19.168 1.00 94.69 92 GLU A C 1
ATOM 794 O O . GLU A 1 92 ? -6.475 2.377 19.713 1.00 94.69 92 GLU A O 1
ATOM 799 N N . ILE A 1 93 ? -8.224 1.870 18.397 1.00 92.69 93 ILE A N 1
ATOM 800 C CA . ILE A 1 93 ? -8.659 3.249 18.151 1.00 92.69 93 ILE A CA 1
ATOM 801 C C . ILE A 1 93 ? -10.169 3.375 18.352 1.00 92.69 93 ILE A C 1
ATOM 803 O O . ILE A 1 93 ? -10.909 2.394 18.303 1.00 92.69 93 ILE A O 1
ATOM 807 N N . ALA A 1 94 ? -10.657 4.607 18.528 1.00 92.19 94 ALA A N 1
ATOM 808 C CA . ALA A 1 94 ? -12.078 4.864 18.777 1.00 92.19 94 ALA A CA 1
ATOM 809 C C . ALA A 1 94 ? -12.987 4.207 17.718 1.00 92.19 94 ALA A C 1
ATOM 811 O O . ALA A 1 94 ? -14.003 3.599 18.056 1.00 92.19 94 ALA A O 1
ATOM 812 N N . GLN A 1 95 ? -12.580 4.273 16.447 1.00 91.00 95 GLN A N 1
ATOM 813 C CA . GLN A 1 95 ? -13.302 3.712 15.306 1.00 91.00 95 GLN A CA 1
ATOM 814 C C . GLN A 1 95 ? -13.370 2.177 15.309 1.00 91.00 95 GLN A C 1
ATOM 816 O O . GLN A 1 95 ? -14.309 1.637 14.731 1.00 91.00 95 GLN A O 1
ATOM 821 N N . THR A 1 96 ? -12.414 1.482 15.937 1.00 95.00 96 THR A N 1
ATOM 822 C CA . THR A 1 96 ? -12.388 0.012 16.043 1.00 95.00 96 THR A CA 1
ATOM 823 C C . THR A 1 96 ? -12.926 -0.499 17.377 1.00 95.00 96 THR A C 1
ATOM 825 O O . THR A 1 96 ? -12.802 -1.687 17.673 1.00 95.00 96 THR A O 1
ATOM 828 N N . SER A 1 97 ? -13.565 0.363 18.178 1.00 96.81 97 SER A N 1
ATOM 829 C CA . SER A 1 97 ? -14.289 -0.090 19.367 1.00 96.81 97 SER A CA 1
ATOM 830 C C . SER A 1 97 ? -15.488 -0.963 18.991 1.00 96.81 97 SER A C 1
ATOM 832 O O . SER A 1 97 ? -16.105 -0.769 17.936 1.00 96.81 97 SER A O 1
ATOM 834 N N . TRP A 1 98 ? -15.877 -1.896 19.862 1.00 96.00 98 TRP A N 1
ATOM 835 C CA . TRP A 1 98 ? -17.049 -2.756 19.619 1.00 96.00 98 TRP A CA 1
ATOM 836 C C . TRP A 1 98 ? -18.331 -1.963 19.361 1.00 96.00 98 TRP A C 1
ATOM 838 O O . TRP A 1 98 ? -19.093 -2.290 18.451 1.00 96.00 98 TRP A O 1
ATOM 848 N N . LYS A 1 99 ? -18.539 -0.881 20.122 1.00 96.94 99 LYS A N 1
ATOM 849 C CA . LYS A 1 99 ? -19.696 0.008 19.967 1.00 96.94 99 LYS A CA 1
ATOM 850 C C . LYS A 1 99 ? -19.727 0.646 18.578 1.00 96.94 99 LYS A C 1
ATOM 852 O O . LYS A 1 99 ? -20.769 0.636 17.927 1.00 96.94 99 LYS A O 1
ATOM 857 N N . GLU A 1 100 ? -18.599 1.190 18.123 1.00 96.88 100 GLU A N 1
ATOM 858 C CA . GLU A 1 100 ? -18.507 1.835 16.810 1.00 96.88 100 GLU A CA 1
ATOM 859 C C . GLU A 1 100 ? -18.593 0.816 15.674 1.00 96.88 100 GLU A C 1
ATOM 861 O O . GLU A 1 100 ? -19.316 1.048 14.709 1.00 96.88 100 GLU A O 1
ATOM 866 N N . THR A 1 101 ? -17.948 -0.343 15.817 1.00 95.38 101 THR A N 1
ATOM 867 C CA . THR A 1 101 ? -18.025 -1.442 14.844 1.00 95.38 101 THR A CA 1
ATOM 868 C C . THR A 1 101 ? -19.473 -1.890 14.659 1.00 95.38 101 THR A C 1
ATOM 870 O O . THR A 1 101 ? -19.960 -1.933 13.531 1.00 95.38 101 THR A O 1
ATOM 873 N N . GLN A 1 102 ? -20.208 -2.124 15.750 1.00 95.62 102 GLN A N 1
ATOM 874 C CA . GLN A 1 102 ? -21.621 -2.511 15.696 1.00 95.62 102 GLN A CA 1
ATOM 875 C C . GLN A 1 102 ? -22.512 -1.413 15.093 1.00 95.62 102 GLN A C 1
ATOM 877 O O . GLN A 1 102 ? -23.468 -1.724 14.386 1.00 95.62 102 GLN A O 1
ATOM 882 N N . ALA A 1 103 ? -22.219 -0.139 15.370 1.00 97.69 103 ALA A N 1
ATOM 883 C CA . ALA A 1 103 ? -23.023 0.984 14.896 1.00 97.69 103 ALA A CA 1
ATOM 884 C C . ALA A 1 103 ? -22.749 1.369 13.430 1.00 97.69 103 ALA A C 1
ATOM 886 O O . ALA A 1 103 ? -23.648 1.878 12.761 1.00 97.69 103 ALA A O 1
ATOM 887 N N . LYS A 1 104 ? -21.518 1.177 12.935 1.00 96.69 104 LYS A N 1
ATOM 888 C CA . LYS A 1 104 ? -21.049 1.718 11.644 1.00 96.69 104 LYS A CA 1
ATOM 889 C C . LYS A 1 104 ? -20.735 0.671 10.582 1.00 96.69 104 LYS A C 1
ATOM 891 O O . LYS A 1 104 ? -20.499 1.044 9.435 1.00 96.69 104 LYS A O 1
ATOM 896 N N . THR A 1 105 ? -20.722 -0.612 10.926 1.00 96.69 105 THR A N 1
ATOM 897 C CA . THR A 1 105 ? -20.482 -1.691 9.960 1.00 96.69 105 THR A CA 1
ATOM 898 C C . THR A 1 105 ? -21.729 -2.551 9.784 1.00 96.69 105 THR A C 1
ATOM 900 O O . THR A 1 105 ? -22.656 -2.521 10.593 1.00 96.69 105 THR A O 1
ATOM 903 N N . LYS A 1 106 ? -21.797 -3.272 8.665 1.00 97.75 106 LYS A N 1
ATOM 904 C CA . LYS A 1 106 ? -22.926 -4.134 8.326 1.00 97.75 106 LYS A CA 1
ATOM 905 C C . LYS A 1 106 ? -22.394 -5.444 7.772 1.00 97.75 106 LYS A C 1
ATOM 907 O O . LYS A 1 106 ? -21.526 -5.434 6.906 1.00 97.75 106 LYS A O 1
ATOM 912 N N . GLY A 1 107 ? -22.944 -6.547 8.268 1.00 95.62 107 GLY A N 1
ATOM 913 C CA . GLY A 1 107 ? -22.597 -7.880 7.798 1.00 95.62 107 GLY A CA 1
ATOM 914 C C . GLY A 1 107 ? -23.195 -8.240 6.425 1.00 95.62 107 GLY A C 1
ATOM 915 O O . GLY A 1 107 ? -23.934 -7.443 5.832 1.00 95.62 107 GLY A O 1
ATOM 916 N N . PRO A 1 108 ? -22.941 -9.473 5.949 1.00 97.00 108 PRO A N 1
ATOM 917 C CA . PRO A 1 108 ? -22.221 -10.544 6.652 1.00 97.00 108 PRO A CA 1
ATOM 918 C C . PRO A 1 108 ? -20.741 -10.209 6.887 1.00 97.00 108 PRO A C 1
ATOM 920 O O . PRO A 1 108 ? -20.105 -9.590 6.043 1.00 97.00 108 PRO A O 1
ATOM 923 N N . TYR A 1 109 ? -20.219 -10.581 8.058 1.00 96.31 109 TYR A N 1
ATOM 924 C CA . TYR A 1 109 ? -18.812 -10.367 8.401 1.00 96.31 109 TYR A CA 1
ATOM 925 C C . TYR A 1 109 ? -17.974 -11.537 7.900 1.00 96.31 109 TYR A C 1
ATOM 927 O O . TYR A 1 109 ? -18.265 -12.689 8.221 1.00 96.31 109 TYR A O 1
ATOM 935 N N . GLU A 1 110 ? -16.937 -11.231 7.130 1.00 97.06 110 GLU A N 1
ATOM 936 C CA . GLU A 1 110 ? -15.934 -12.202 6.709 1.00 97.06 110 GLU A CA 1
ATOM 937 C C . GLU A 1 110 ? -14.818 -12.266 7.755 1.00 97.06 110 GLU A C 1
ATOM 939 O O . GLU A 1 110 ? -14.316 -11.234 8.205 1.00 97.06 110 GLU A O 1
ATOM 944 N N . ILE A 1 111 ? -14.456 -13.482 8.164 1.00 95.75 111 ILE A N 1
ATOM 945 C CA . ILE A 1 111 ? -13.358 -13.735 9.095 1.00 95.75 111 ILE A CA 1
ATOM 946 C C . ILE A 1 111 ? -12.369 -14.649 8.386 1.00 95.75 111 ILE A C 1
ATOM 948 O O . ILE A 1 111 ? -12.710 -15.776 8.027 1.00 95.75 111 ILE A O 1
ATOM 952 N N . SER A 1 112 ? -11.146 -14.159 8.229 1.00 95.31 112 SER A N 1
ATOM 953 C CA . SER A 1 112 ? -10.050 -14.879 7.584 1.00 95.31 112 SER A CA 1
ATOM 954 C C . SER A 1 112 ? -8.954 -15.180 8.603 1.00 95.31 112 SER A C 1
ATOM 956 O O . SER A 1 112 ? -8.779 -14.438 9.573 1.00 95.31 112 SER A O 1
ATOM 958 N N . GLY A 1 113 ? -8.213 -16.269 8.389 1.00 94.75 113 GLY A N 1
ATOM 959 C CA . GLY A 1 113 ? -7.025 -16.574 9.186 1.00 94.75 113 GLY A CA 1
ATOM 960 C C . GLY A 1 113 ? -5.988 -15.454 9.072 1.00 94.75 113 GLY A C 1
ATOM 961 O O . GLY A 1 113 ? -5.763 -14.918 7.986 1.00 94.75 113 GLY A O 1
ATOM 962 N N . ILE A 1 114 ? -5.373 -15.086 10.198 1.00 93.44 114 ILE A N 1
ATOM 963 C CA . ILE A 1 114 ? -4.230 -14.169 10.214 1.00 93.44 114 ILE A CA 1
ATOM 964 C C . ILE A 1 114 ? -2.974 -15.033 10.217 1.00 93.44 114 ILE A C 1
ATOM 966 O O . ILE A 1 114 ? -2.559 -15.530 11.262 1.00 93.44 114 ILE A O 1
ATOM 970 N N . GLU A 1 115 ? -2.408 -15.234 9.032 1.00 95.44 115 GLU A N 1
ATOM 971 C CA . GLU A 1 115 ? -1.155 -15.967 8.864 1.00 95.44 115 GLU A CA 1
ATOM 972 C C . GLU A 1 115 ? 0.028 -15.150 9.407 1.00 95.44 115 GLU A C 1
ATOM 974 O O . GLU A 1 115 ? 0.145 -13.950 9.136 1.00 95.44 115 GLU A O 1
ATOM 979 N N . ASP A 1 116 ? 0.917 -15.806 10.157 1.00 94.69 116 ASP A N 1
ATOM 980 C CA . ASP A 1 116 ? 2.128 -15.188 10.705 1.00 94.69 116 ASP A CA 1
ATOM 981 C C . ASP A 1 116 ? 3.274 -15.267 9.690 1.00 94.69 116 ASP A C 1
ATOM 983 O O . ASP A 1 116 ? 3.936 -16.292 9.517 1.00 94.69 116 ASP A O 1
ATOM 987 N N . GLY A 1 117 ? 3.478 -14.174 8.962 1.00 93.00 117 GLY A N 1
ATOM 988 C CA . GLY A 1 117 ? 4.490 -14.084 7.922 1.00 93.00 117 GLY A CA 1
ATOM 989 C C . GLY A 1 117 ? 4.727 -12.652 7.462 1.00 93.00 117 GLY A C 1
ATOM 990 O O . GLY A 1 117 ? 4.477 -11.682 8.178 1.00 93.00 117 GLY A O 1
ATOM 991 N N . CYS A 1 118 ? 5.210 -12.503 6.229 1.00 92.38 118 CYS A N 1
ATOM 992 C CA . CYS A 1 118 ? 5.380 -11.200 5.593 1.00 92.38 118 CYS A CA 1
ATOM 993 C C . CYS A 1 118 ? 4.390 -11.033 4.435 1.00 92.38 118 CYS A C 1
ATOM 995 O O . CYS A 1 118 ? 4.149 -11.955 3.661 1.00 92.38 118 CYS A O 1
ATOM 997 N N . THR A 1 119 ? 3.794 -9.845 4.312 1.00 94.38 119 THR A N 1
ATOM 998 C CA . THR A 1 119 ? 2.878 -9.553 3.203 1.00 94.38 119 THR A CA 1
ATOM 999 C C . THR A 1 119 ? 3.665 -9.360 1.913 1.00 94.38 119 THR A C 1
ATOM 1001 O O . THR A 1 119 ? 4.555 -8.506 1.868 1.00 94.38 119 THR A O 1
ATOM 1004 N N . ILE A 1 120 ? 3.269 -10.090 0.871 1.00 95.88 120 ILE A N 1
ATOM 1005 C CA . ILE A 1 120 ? 3.751 -9.952 -0.504 1.00 95.88 120 ILE A CA 1
ATOM 1006 C C . ILE A 1 120 ? 2.588 -9.494 -1.386 1.00 95.88 120 ILE A C 1
ATOM 1008 O O . ILE A 1 120 ? 1.482 -10.024 -1.289 1.00 95.88 120 ILE A O 1
ATOM 1012 N N . LEU A 1 121 ? 2.831 -8.498 -2.231 1.00 96.50 121 LEU A N 1
ATOM 1013 C CA . LEU A 1 121 ? 1.899 -8.000 -3.231 1.00 96.50 121 LEU A CA 1
ATOM 1014 C C . LEU A 1 121 ? 2.499 -8.235 -4.611 1.00 96.50 121 LEU A C 1
ATOM 1016 O O . LEU A 1 121 ? 3.692 -8.022 -4.828 1.00 96.50 121 LEU A O 1
ATOM 1020 N N . ILE A 1 122 ? 1.654 -8.672 -5.535 1.00 96.25 122 ILE A N 1
ATOM 1021 C CA . ILE A 1 122 ? 2.036 -9.020 -6.898 1.00 96.25 122 ILE A CA 1
ATOM 1022 C C . ILE A 1 122 ? 1.179 -8.171 -7.831 1.00 96.25 122 ILE A C 1
ATOM 1024 O O . ILE A 1 122 ? -0.038 -8.089 -7.667 1.00 96.25 122 ILE A O 1
ATOM 1028 N N . SER A 1 123 ? 1.821 -7.516 -8.787 1.00 95.56 123 SER A N 1
ATOM 1029 C CA . SER A 1 123 ? 1.184 -6.668 -9.797 1.00 95.56 123 SER A CA 1
ATOM 1030 C C . SER A 1 123 ? 1.879 -6.855 -11.140 1.00 95.56 123 SER A C 1
ATOM 1032 O O . SER A 1 123 ? 2.956 -7.448 -11.202 1.00 95.56 123 SER A O 1
ATOM 1034 N N . ALA A 1 124 ? 1.272 -6.353 -12.209 1.00 93.44 124 ALA A N 1
ATOM 1035 C CA . ALA A 1 124 ? 1.886 -6.305 -13.528 1.00 93.44 124 ALA A CA 1
ATOM 1036 C C . ALA A 1 124 ? 2.060 -4.847 -13.957 1.00 93.44 124 ALA A C 1
ATOM 1038 O O . ALA A 1 124 ? 1.191 -4.012 -13.702 1.00 93.44 124 ALA A O 1
ATOM 1039 N N . LEU A 1 125 ? 3.184 -4.556 -14.603 1.00 94.25 125 LEU A N 1
ATOM 1040 C CA . LEU A 1 125 ? 3.431 -3.288 -15.279 1.00 94.25 125 LEU A CA 1
ATOM 1041 C C . LEU A 1 125 ? 2.787 -3.298 -16.669 1.00 94.25 125 LEU A C 1
ATOM 1043 O O . LEU A 1 125 ? 2.362 -4.342 -17.165 1.00 94.25 125 LEU A O 1
ATOM 1047 N N . TRP A 1 126 ? 2.719 -2.127 -17.304 1.00 93.06 126 TRP A N 1
ATOM 1048 C CA . TRP A 1 126 ? 2.059 -1.971 -18.603 1.00 93.06 126 TRP A CA 1
ATOM 1049 C C . TRP A 1 126 ? 2.716 -2.779 -19.736 1.00 93.06 126 TRP A C 1
ATOM 1051 O O . TRP A 1 126 ? 2.038 -3.123 -20.696 1.00 93.06 126 TRP A O 1
ATOM 1061 N N . ASP A 1 127 ? 3.996 -3.144 -19.614 1.00 93.25 127 ASP A N 1
ATOM 1062 C CA . ASP A 1 127 ? 4.708 -4.002 -20.575 1.00 93.25 127 ASP A CA 1
ATOM 1063 C C . ASP A 1 127 ? 4.556 -5.510 -20.284 1.00 93.25 127 ASP A C 1
ATOM 1065 O O . ASP A 1 127 ? 5.142 -6.343 -20.974 1.00 93.25 127 ASP A O 1
ATOM 1069 N N . GLY A 1 128 ? 3.786 -5.873 -19.253 1.00 92.38 128 GLY A N 1
ATOM 1070 C CA . GLY A 1 128 ? 3.623 -7.250 -18.788 1.00 92.38 128 GLY A CA 1
ATOM 1071 C C . GLY A 1 128 ? 4.689 -7.715 -17.791 1.00 92.38 128 GLY A C 1
ATOM 1072 O O . GLY A 1 128 ? 4.623 -8.858 -17.334 1.00 92.38 128 GLY A O 1
ATOM 1073 N N . THR A 1 129 ? 5.644 -6.863 -17.405 1.00 92.19 129 THR A N 1
ATOM 1074 C CA . THR A 1 129 ? 6.632 -7.187 -16.370 1.00 92.19 129 THR A CA 1
ATOM 1075 C C . THR A 1 129 ? 5.935 -7.432 -15.032 1.00 92.19 129 THR A C 1
ATOM 1077 O O . THR A 1 129 ? 5.187 -6.591 -14.529 1.00 92.19 129 THR A O 1
ATOM 1080 N N . LEU A 1 130 ? 6.211 -8.587 -14.427 1.00 93.06 130 LEU A N 1
ATOM 1081 C CA . LEU A 1 130 ? 5.699 -8.954 -13.113 1.00 93.06 130 LEU A CA 1
ATOM 1082 C C . LEU A 1 130 ? 6.472 -8.215 -12.018 1.00 93.06 130 LEU A C 1
ATOM 1084 O O . LEU A 1 130 ? 7.695 -8.325 -11.915 1.00 93.06 130 LEU A O 1
ATOM 1088 N N . LEU A 1 131 ? 5.754 -7.500 -11.16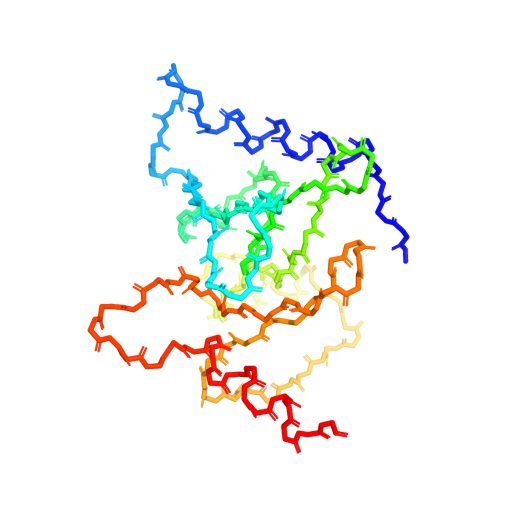2 1.00 94.00 131 LEU A N 1
ATOM 108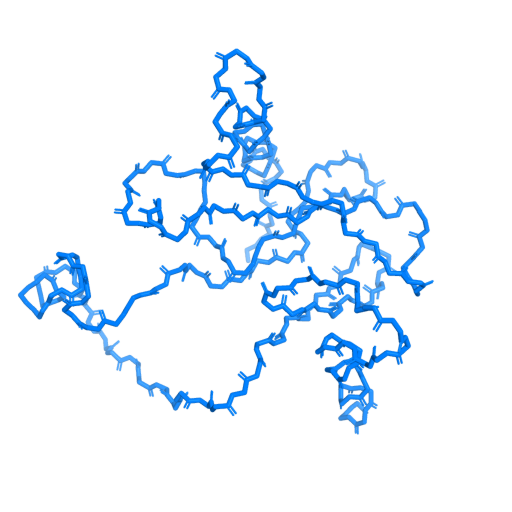9 C CA . LEU A 1 131 ? 6.315 -6.791 -10.025 1.00 94.00 131 LEU A CA 1
ATOM 1090 C C . LEU A 1 131 ? 5.848 -7.432 -8.715 1.00 94.00 131 LEU A C 1
ATOM 1092 O O . LEU A 1 131 ? 4.662 -7.425 -8.389 1.00 94.00 131 LEU A O 1
ATOM 1096 N N . VAL A 1 132 ? 6.817 -7.9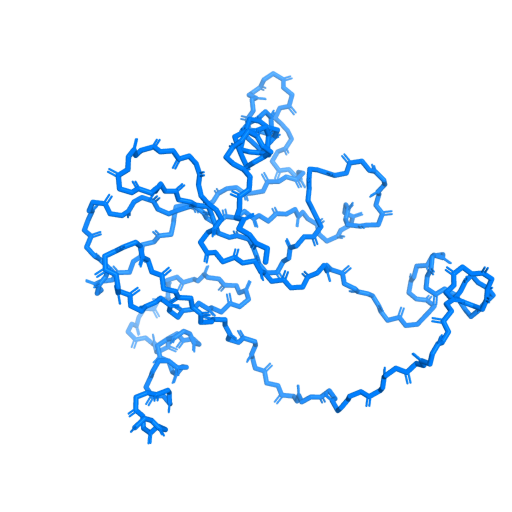16 -7.938 1.00 94.31 132 VAL A N 1
ATOM 1097 C CA . VAL A 1 132 ? 6.624 -8.455 -6.583 1.00 94.31 132 VAL A CA 1
ATOM 1098 C C . VAL A 1 132 ? 7.164 -7.460 -5.552 1.00 94.31 132 VAL A C 1
ATOM 1100 O O . VAL A 1 132 ? 8.314 -7.029 -5.655 1.00 94.31 132 VAL A O 1
ATOM 1103 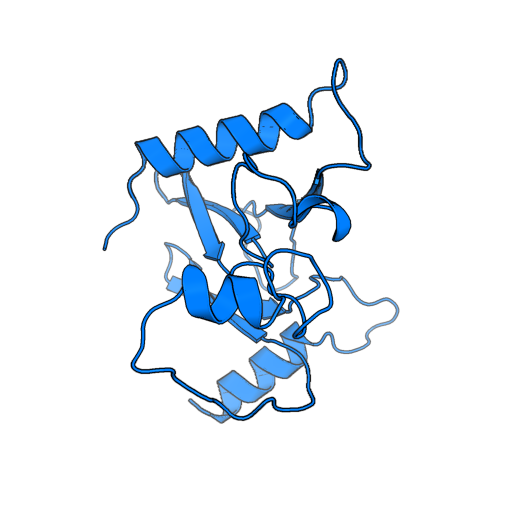N N . VAL A 1 133 ? 6.357 -7.070 -4.567 1.00 94.19 133 VAL A N 1
ATOM 1104 C CA . VAL A 1 133 ? 6.747 -6.116 -3.513 1.00 94.19 133 VAL A CA 1
ATOM 1105 C C . VAL A 1 133 ? 6.311 -6.598 -2.136 1.00 94.19 133 VAL A C 1
ATOM 1107 O O . VAL A 1 133 ? 5.311 -7.299 -2.017 1.00 94.19 133 VAL A O 1
ATOM 1110 N N . SER A 1 134 ? 7.022 -6.215 -1.078 1.00 93.50 134 SER A N 1
ATOM 1111 C CA . SER A 1 134 ? 6.604 -6.489 0.291 1.00 93.50 134 SER A CA 1
ATOM 1112 C C . SER A 1 134 ? 5.885 -5.277 0.865 1.00 93.50 134 SER A C 1
ATOM 1114 O O . SER A 1 134 ? 5.815 -4.203 0.261 1.00 93.50 134 SER A O 1
ATOM 1116 N N . LYS A 1 135 ? 5.361 -5.431 2.080 1.00 91.00 135 LYS A N 1
ATOM 1117 C CA . LYS A 1 135 ? 4.783 -4.326 2.855 1.00 91.00 135 LYS A CA 1
ATOM 1118 C C . LYS A 1 135 ? 5.751 -3.154 3.066 1.00 91.00 135 LYS A C 1
ATOM 1120 O O . LYS A 1 135 ? 5.320 -1.998 3.093 1.00 91.00 135 LYS A O 1
ATOM 1125 N N . PHE A 1 136 ? 7.038 -3.453 3.233 1.00 87.75 136 PHE A N 1
ATOM 1126 C CA . PHE A 1 136 ? 8.088 -2.474 3.497 1.00 87.75 136 PHE A CA 1
ATOM 1127 C C . PHE A 1 136 ? 9.213 -2.645 2.474 1.00 87.75 136 PHE A C 1
ATOM 1129 O O . PHE A 1 136 ? 10.229 -3.266 2.792 1.00 87.75 136 PHE A O 1
ATOM 1136 N N . PRO A 1 137 ? 9.045 -2.090 1.262 1.00 81.94 137 PRO A N 1
ATOM 1137 C CA . PRO A 1 137 ? 10.075 -2.121 0.241 1.00 81.94 137 PRO A CA 1
ATOM 1138 C C . PRO A 1 137 ? 11.411 -1.616 0.775 1.00 81.94 137 PRO A C 1
ATOM 1140 O O . PRO A 1 137 ? 11.524 -0.466 1.200 1.00 81.94 137 PRO A O 1
ATOM 1143 N N . CYS A 1 138 ? 12.418 -2.482 0.768 1.00 71.88 138 CYS A N 1
ATOM 1144 C CA . CYS A 1 138 ? 13.750 -2.153 1.247 1.00 71.88 138 CYS A CA 1
ATOM 1145 C C . CYS A 1 138 ? 14.807 -2.783 0.344 1.00 71.88 138 CYS A C 1
ATOM 1147 O O . CYS A 1 138 ? 14.612 -3.871 -0.193 1.00 71.88 138 CYS A O 1
ATOM 1149 N N . ASN A 1 139 ? 15.940 -2.098 0.208 1.00 68.94 139 ASN A N 1
ATOM 1150 C CA . ASN A 1 139 ? 17.141 -2.671 -0.380 1.00 68.94 139 ASN A CA 1
ATOM 1151 C C . ASN A 1 139 ? 17.986 -3.241 0.766 1.00 68.94 139 ASN A C 1
ATOM 1153 O O . ASN A 1 139 ? 18.572 -2.456 1.518 1.00 68.94 139 ASN A O 1
ATOM 1157 N N . PRO A 1 140 ? 18.019 -4.569 0.959 1.00 65.12 140 PRO A N 1
ATOM 1158 C CA . PRO A 1 140 ? 18.733 -5.159 2.078 1.00 65.12 140 PRO A CA 1
ATOM 1159 C C . PRO A 1 140 ? 20.243 -4.872 1.984 1.00 65.12 140 PRO A C 1
ATOM 1161 O O . PRO A 1 140 ? 20.826 -4.985 0.901 1.00 65.12 140 PRO A O 1
ATOM 1164 N N . PRO A 1 141 ? 20.912 -4.523 3.097 1.00 62.03 141 PRO A N 1
ATOM 1165 C CA . PRO A 1 141 ? 22.367 -4.487 3.136 1.00 62.03 141 PRO A CA 1
ATOM 1166 C C . PRO A 1 141 ? 22.953 -5.911 3.034 1.00 62.03 141 PRO A C 1
ATOM 1168 O O . PRO A 1 141 ? 22.371 -6.881 3.526 1.00 62.03 141 PRO A O 1
ATOM 1171 N N . ASN A 1 142 ? 24.142 -6.019 2.431 1.00 61.41 142 ASN A N 1
ATOM 1172 C CA . ASN A 1 142 ? 25.010 -7.209 2.430 1.00 61.41 142 ASN A CA 1
ATOM 1173 C C . ASN A 1 142 ? 24.428 -8.498 1.807 1.00 61.41 142 ASN A C 1
ATOM 1175 O O . ASN A 1 142 ? 24.435 -9.539 2.460 1.00 61.41 142 ASN A O 1
ATOM 1179 N N . ASP A 1 143 ? 23.948 -8.449 0.557 1.00 65.25 143 ASP A N 1
ATOM 1180 C CA . ASP A 1 143 ? 23.505 -9.623 -0.236 1.00 65.25 143 ASP A CA 1
ATOM 1181 C C . ASP A 1 143 ? 22.450 -10.532 0.438 1.00 65.25 143 ASP A C 1
ATOM 1183 O O . ASP A 1 143 ? 22.186 -11.651 -0.012 1.00 65.25 143 ASP A O 1
ATOM 1187 N N . SER A 1 144 ? 21.802 -10.063 1.509 1.00 79.25 144 SER A N 1
ATOM 1188 C CA . SER A 1 144 ? 20.704 -10.794 2.136 1.00 79.25 144 SER A CA 1
ATOM 1189 C C . SER A 1 144 ? 19.466 -10.770 1.236 1.00 79.25 144 SER A C 1
ATOM 1191 O O . SER A 1 144 ? 19.197 -9.791 0.546 1.00 79.25 144 SER A O 1
ATOM 1193 N N . THR A 1 145 ? 18.723 -11.882 1.200 1.00 85.25 145 THR A N 1
ATOM 1194 C CA . THR A 1 145 ? 17.505 -11.983 0.381 1.00 85.25 145 THR A CA 1
ATOM 1195 C C . THR A 1 145 ? 16.393 -11.153 1.023 1.00 85.25 145 THR A C 1
ATOM 1197 O O . THR A 1 145 ? 16.019 -11.403 2.170 1.00 85.25 145 THR A O 1
ATOM 1200 N N . SER A 1 146 ? 15.854 -10.186 0.282 1.00 89.25 146 SER A N 1
ATOM 1201 C CA . SER A 1 146 ? 14.681 -9.401 0.692 1.00 89.25 146 SER A CA 1
ATOM 1202 C C . SER A 1 146 ? 13.401 -10.256 0.726 1.00 89.25 146 SER A C 1
ATOM 1204 O O . SER A 1 146 ? 13.311 -11.257 0.005 1.00 89.25 146 SER A O 1
ATOM 1206 N N . PRO A 1 147 ? 12.376 -9.874 1.515 1.00 91.19 147 PRO A N 1
ATOM 1207 C CA . PRO A 1 147 ? 11.068 -10.534 1.481 1.00 91.19 147 PRO A CA 1
ATOM 1208 C C . PRO A 1 147 ? 10.467 -10.603 0.070 1.00 91.19 147 PRO A C 1
ATOM 1210 O O . PRO A 1 147 ? 9.896 -11.620 -0.309 1.00 91.19 147 PRO A O 1
ATOM 1213 N N . GLU A 1 148 ? 10.650 -9.557 -0.733 1.00 91.00 148 GLU A N 1
ATOM 1214 C CA . GLU A 1 148 ? 10.257 -9.482 -2.140 1.00 91.00 148 GLU A CA 1
ATOM 1215 C C . GLU A 1 148 ? 10.913 -10.552 -2.999 1.00 91.00 148 GLU A C 1
ATOM 1217 O O . GLU A 1 148 ? 10.234 -11.232 -3.760 1.00 91.00 148 GLU A O 1
ATOM 1222 N N . GLU A 1 149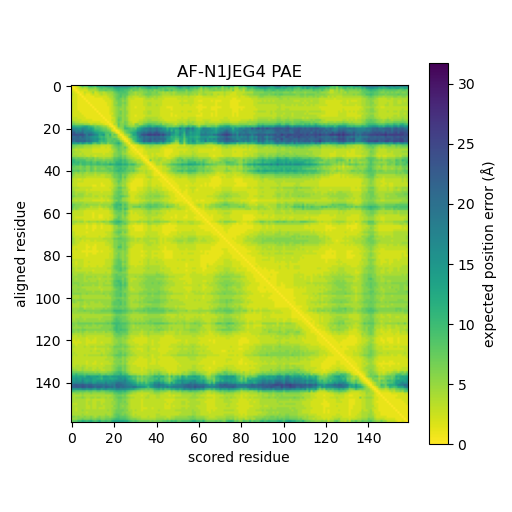 ? 12.234 -10.698 -2.891 1.00 90.88 149 GLU A N 1
ATOM 1223 C CA . GLU A 1 149 ? 12.991 -11.685 -3.660 1.00 90.88 149 GLU A CA 1
ATOM 1224 C C . GLU A 1 149 ? 12.641 -13.108 -3.227 1.00 90.88 149 GLU A C 1
ATOM 1226 O O . GLU A 1 149 ? 12.548 -14.002 -4.066 1.00 90.88 149 GLU A O 1
ATOM 1231 N N . ALA A 1 150 ? 12.427 -13.331 -1.928 1.00 92.62 150 ALA A N 1
ATOM 1232 C CA . ALA A 1 150 ? 11.930 -14.607 -1.433 1.00 92.62 150 ALA A CA 1
ATOM 1233 C C . ALA A 1 150 ? 10.521 -14.896 -1.975 1.00 92.62 150 ALA A C 1
ATOM 1235 O O . ALA A 1 150 ? 10.272 -16.003 -2.451 1.00 92.62 150 ALA A O 1
ATOM 1236 N N . GLY A 1 151 ? 9.630 -13.901 -1.951 1.00 93.88 151 GLY A N 1
ATOM 1237 C CA . GLY A 1 151 ? 8.277 -13.992 -2.496 1.00 93.88 151 GLY A CA 1
ATOM 1238 C C . GLY A 1 151 ? 8.270 -14.288 -3.995 1.00 93.88 151 GLY A C 1
ATOM 1239 O O . GLY A 1 151 ? 7.543 -15.169 -4.436 1.00 93.88 151 GLY A O 1
ATOM 1240 N N . GLU A 1 152 ? 9.132 -13.627 -4.769 1.00 93.31 152 GLU A N 1
ATOM 1241 C CA . GLU A 1 152 ? 9.283 -13.865 -6.209 1.00 93.31 152 GLU A CA 1
ATOM 1242 C C . GLU A 1 152 ? 9.774 -15.288 -6.494 1.00 93.31 152 GLU A C 1
ATOM 1244 O O . GLU A 1 152 ? 9.176 -15.981 -7.309 1.00 93.31 152 GLU A O 1
ATOM 1249 N N . ARG A 1 153 ? 10.779 -15.781 -5.756 1.00 94.19 153 ARG A N 1
ATOM 1250 C CA . ARG A 1 153 ? 11.253 -17.174 -5.879 1.00 94.19 153 ARG A CA 1
ATOM 1251 C C . ARG A 1 153 ? 10.170 -18.201 -5.546 1.00 94.19 153 ARG A C 1
ATOM 1253 O O . ARG A 1 153 ? 10.176 -19.293 -6.104 1.00 94.19 153 ARG A O 1
ATOM 1260 N N . TRP A 1 154 ? 9.291 -17.908 -4.589 1.00 96.31 154 TRP A N 1
ATOM 1261 C CA . TRP A 1 154 ? 8.169 -18.791 -4.257 1.00 96.31 154 TRP A CA 1
ATOM 1262 C C . TRP A 1 154 ? 7.077 -18.751 -5.321 1.00 96.31 154 TRP A C 1
ATOM 1264 O O . TRP A 1 154 ? 6.548 -19.802 -5.672 1.00 96.31 154 TRP A O 1
ATOM 1274 N N . LEU A 1 155 ? 6.796 -17.570 -5.869 1.00 95.62 155 LEU A N 1
ATOM 1275 C CA . LEU A 1 155 ? 5.858 -17.402 -6.969 1.00 95.62 155 LEU A CA 1
ATOM 1276 C C . LEU A 1 155 ? 6.325 -18.153 -8.222 1.00 95.62 155 LEU A C 1
ATOM 1278 O O . LEU A 1 155 ? 5.545 -18.897 -8.802 1.00 95.62 155 LEU A O 1
ATOM 1282 N N . GLU A 1 156 ? 7.608 -18.048 -8.579 1.00 94.81 156 GLU A N 1
ATOM 1283 C CA . GLU A 1 156 ? 8.218 -18.801 -9.687 1.00 94.81 156 GLU A CA 1
ATOM 1284 C C . GLU A 1 156 ? 8.087 -20.323 -9.517 1.00 94.81 156 GLU A C 1
ATOM 1286 O O . GLU A 1 156 ? 7.969 -21.034 -10.504 1.00 94.81 156 GLU A O 1
ATOM 1291 N N . LYS A 1 157 ? 8.105 -20.838 -8.280 1.00 96.44 157 LYS A N 1
ATOM 1292 C CA . LYS A 1 157 ? 7.922 -22.276 -8.001 1.00 96.44 157 LYS A CA 1
ATOM 1293 C C . LYS A 1 157 ? 6.466 -22.734 -8.066 1.00 96.44 157 LYS A C 1
ATOM 1295 O O . LYS A 1 157 ? 6.225 -23.935 -8.153 1.00 96.44 157 LYS A O 1
ATOM 1300 N N . GLN A 1 158 ? 5.523 -21.813 -7.886 1.00 96.00 158 GLN A N 1
ATOM 1301 C CA . GLN A 1 158 ? 4.091 -22.106 -7.882 1.00 96.00 158 GLN A CA 1
ATOM 1302 C C . GLN A 1 158 ? 3.503 -22.129 -9.301 1.00 96.00 158 GLN A C 1
ATOM 1304 O O . GLN A 1 158 ? 2.501 -22.814 -9.517 1.00 96.00 158 GLN A O 1
ATOM 1309 N N . LEU A 1 159 ? 4.087 -21.352 -10.218 1.00 91.19 159 LEU A N 1
ATOM 1310 C CA . LEU A 1 159 ? 3.729 -21.289 -11.639 1.00 91.19 159 LEU A CA 1
ATOM 1311 C C . LEU A 1 159 ? 4.258 -22.507 -12.409 1.00 91.19 159 LEU A C 1
ATOM 1313 O O . LEU A 1 159 ? 3.539 -22.939 -13.337 1.00 91.19 159 LEU A O 1
#

Sequence (159 aa):
MTENTDEVRNLAKRLEATQDFQYYNPDNCMRTDYRRKKLPEHFKISYWKFQDKFYQNLGLPIYAYPLLMGKDEFNNDQIIVRGYNKFFHADEIAQTSWKETQAKTKGPYEISGIEDGCTILISALWDGTLLVVSKFPCNPPNDSTSPEEAGERWLEKQL

InterPro domains:
  IPR019039 T4 RNA ligase 1-like, N-terminal [PF09511] (75-159)

Foldseek 3Di:
DDDDLVLLQVLVVLLVVCCDPVNPDVQAKDKDFADDPPDDPVWTKIWMDGDPVCLVPPDDSAQWFTWIWTAAPVRGIDTFDTHDRDDDDQPPDPCNDPVNCVVPDDDPDDDDDDDPDWDWTWGAGNVRDIFIATRDRDDDPDPDQDPRNVVVVVVVVVD

Solvent-accessible surface area (backbone atoms only — not comparable to full-atom values): 9955 Å² total; per-residue (Å²): 134,81,86,55,60,68,60,41,41,51,40,51,52,52,56,54,57,42,63,37,78,95,74,43,42,76,74,52,45,44,76,43,83,50,83,54,95,88,54,63,86,84,64,60,33,37,35,44,46,63,39,76,85,54,68,80,49,86,84,63,84,69,56,43,49,36,29,28,39,30,59,44,95,84,67,43,54,35,80,55,40,77,37,55,60,72,80,76,56,78,62,70,44,78,74,41,20,71,70,41,41,66,73,75,55,78,73,88,80,85,85,75,87,84,79,94,78,81,61,72,47,78,36,62,46,87,89,65,51,77,43,59,37,34,64,72,82,68,84,59,74,86,88,50,84,36,71,28,57,53,47,45,58,52,51,66,72,73,108

Nearest PDB structures (foldseek):
  6n0v-assembly2_B  TM=9.152E-01  e=1.229E-11  Thermochaetoides thermophila DSM 1495
  6n0t-assembly1_A  TM=9.362E-01  e=3.380E-11  Thermochaetoides thermophila DSM 1495
  6n67-assembly1_A  TM=9.147E-01  e=5.776E-11  Thermochaetoides thermophila DSM 1495
  4poi-assembly1_A  TM=2.535E-01  e=6.209E-01  Bacteroides caccae ATCC 43185
  4poi-assembly2_B  TM=2.487E-01  e=1.126E+00  Bacteroides caccae ATCC 43185

Radius of gyration: 17.58 Å; Cα contacts (8 Å, |Δi|>4): 202; chains: 1; bounding box: 48×48×43 Å

Organism: Blumeria graminis f. sp. hordei (strain DH14) (NCBI:txid546991)

pLDDT: mean 89.4, std 10.27, range [48.97, 97.75]